Protein AF-A0A1W1H4C1-F1 (afdb_monomer_lite)

pLDDT: mean 88.1, std 9.96, range [52.81, 97.38]

Organism: NCBI:txid2045451

Secondary structure (DSSP, 8-state):
---HHHHHHHHHHHHHHHHHHHHHHHTSBPPHHHHHHHHHHHHHHHHHH----GGGGTT-------SS-S-HHHHHHHH-HHHHHHHHHHHHHHHTTSS-PBP-HHHHHHHHHHHHHHHHHHHHHHHHHHHTT---PPPTT--HHHHT--

Foldseek 3Di:
DDDLVVVLVVLVVVLVVLVVVLVQQVPFAEPLVVVLVVQLVVLVVLLVVDDDDPVVVVPDDPDDDDPDDPDPSSVCSNPPVPVSSVVVSVVSVVVVPDPTRYHDVVVSVVSVVVSVVSLLVSLVSQVVCVVVVHHDDDDPPRDPVNNPDD

Sequence (150 aa):
MTDHLPKVARVRAQIEKLADDIRAIRDGMPPKEEALAAVDAHIEREAATVTIRPTAFIGGGSEIVSAYPESPHAYACKFFPDVIRDRFRTEVEALYQGDVTITDDRKQERLEQQLLELERQEESLIRDAAAAGKNIPRRADANPAITLAD

Structure (mmCIF, N/CA/C/O backbone):
data_AF-A0A1W1H4C1-F1
#
_entry.id   AF-A0A1W1H4C1-F1
#
loop_
_atom_site.group_PDB
_atom_site.id
_atom_site.type_symbol
_atom_site.label_atom_id
_atom_site.label_alt_id
_atom_site.label_comp_id
_atom_site.label_asym_id
_atom_site.label_entity_id
_atom_site.label_seq_id
_atom_site.pdbx_PDB_ins_code
_atom_site.Cartn_x
_atom_site.Cartn_y
_atom_site.Cartn_z
_atom_site.occupancy
_atom_site.B_iso_or_equiv
_atom_site.auth_seq_id
_atom_site.auth_comp_id
_atom_site.auth_asym_id
_atom_site.auth_atom_id
_atom_site.pdbx_PDB_model_num
ATOM 1 N N . MET A 1 1 ? -30.946 -3.603 34.729 1.00 52.81 1 MET A N 1
ATOM 2 C CA . MET A 1 1 ? -29.492 -3.828 34.881 1.00 52.81 1 MET A CA 1
ATOM 3 C C . MET A 1 1 ? -28.923 -4.196 33.525 1.00 52.81 1 MET A C 1
ATOM 5 O O . MET A 1 1 ? -29.100 -5.323 33.086 1.00 52.81 1 MET A O 1
ATOM 9 N N . THR A 1 2 ? -28.324 -3.240 32.824 1.00 61.69 2 THR A N 1
ATOM 10 C CA . THR A 1 2 ? -27.687 -3.492 31.528 1.00 61.69 2 THR A CA 1
ATOM 11 C C . THR A 1 2 ? -26.349 -4.183 31.773 1.00 61.69 2 THR A C 1
ATOM 13 O O . THR A 1 2 ? -25.557 -3.723 32.599 1.00 61.69 2 THR A O 1
ATOM 16 N N . ASP A 1 3 ? -26.091 -5.302 31.102 1.00 80.50 3 ASP A N 1
ATOM 17 C CA . ASP A 1 3 ? -24.790 -5.954 31.209 1.00 80.50 3 ASP A CA 1
ATOM 18 C C . ASP A 1 3 ? -23.798 -5.300 30.234 1.00 80.50 3 ASP A C 1
ATOM 20 O O . ASP A 1 3 ? -23.910 -5.446 29.015 1.00 80.50 3 ASP A O 1
ATOM 24 N N . HIS A 1 4 ? -22.883 -4.490 30.772 1.00 84.31 4 HIS A N 1
ATOM 25 C CA . HIS A 1 4 ? -21.908 -3.719 29.994 1.00 84.31 4 HIS A CA 1
ATOM 26 C C . HIS A 1 4 ? -20.726 -4.576 29.516 1.00 84.31 4 HIS A C 1
ATOM 28 O O . HIS A 1 4 ? -20.165 -4.291 28.461 1.00 84.31 4 HIS A O 1
ATOM 34 N N . LEU A 1 5 ? -20.381 -5.656 30.231 1.00 84.75 5 LEU A N 1
ATOM 35 C CA . LEU A 1 5 ? -19.215 -6.490 29.914 1.00 84.75 5 LEU A CA 1
ATOM 36 C C . LEU A 1 5 ? -19.336 -7.201 28.551 1.00 84.75 5 LEU A C 1
ATOM 38 O O . LEU A 1 5 ? -18.412 -7.065 27.747 1.00 84.75 5 LEU A O 1
ATOM 42 N N . PRO A 1 6 ? -20.457 -7.873 28.206 1.00 90.00 6 PRO A N 1
ATOM 43 C CA . PRO A 1 6 ? -20.609 -8.504 26.893 1.00 90.00 6 PRO A CA 1
ATOM 44 C C . PRO A 1 6 ? -20.636 -7.490 25.746 1.00 90.00 6 PRO A C 1
ATOM 46 O O . PRO A 1 6 ? -20.167 -7.780 24.646 1.00 90.00 6 PRO A O 1
ATOM 49 N N . LYS A 1 7 ? -21.174 -6.287 25.994 1.00 90.69 7 LYS A N 1
ATOM 50 C CA . LYS A 1 7 ? -21.222 -5.214 24.993 1.00 90.69 7 LYS A CA 1
ATOM 51 C C . LYS A 1 7 ? -19.824 -4.686 24.685 1.00 90.69 7 LYS A C 1
ATOM 53 O O . LYS A 1 7 ? -19.463 -4.627 23.515 1.00 90.69 7 LYS A O 1
ATOM 58 N N . VAL A 1 8 ? -19.034 -4.374 25.715 1.00 90.94 8 VAL A N 1
ATOM 59 C CA . VAL A 1 8 ? -17.640 -3.936 25.543 1.00 90.94 8 VAL A CA 1
ATOM 60 C C . VAL A 1 8 ? -16.810 -5.029 24.872 1.00 90.94 8 VAL A C 1
ATOM 62 O O . VAL A 1 8 ? -16.096 -4.742 23.919 1.00 90.94 8 VAL A O 1
ATOM 65 N N . ALA A 1 9 ? -16.949 -6.292 25.291 1.00 91.62 9 ALA A N 1
ATOM 66 C CA . ALA A 1 9 ? -16.238 -7.408 24.665 1.00 91.62 9 ALA A CA 1
ATOM 67 C C . ALA A 1 9 ? -16.554 -7.537 23.165 1.00 91.62 9 ALA A C 1
ATOM 69 O O . ALA A 1 9 ? -15.652 -7.743 22.356 1.00 91.62 9 ALA A O 1
ATOM 70 N N . ARG A 1 10 ? -17.824 -7.354 22.778 1.00 93.44 10 ARG A N 1
ATOM 71 C CA . ARG A 1 10 ? -18.232 -7.360 21.369 1.00 93.44 10 ARG A CA 1
ATOM 72 C C . ARG A 1 10 ? -17.611 -6.208 20.582 1.00 93.44 10 ARG A C 1
ATOM 74 O O . ARG A 1 10 ? -17.109 -6.450 19.490 1.00 93.44 10 ARG A O 1
ATOM 81 N N . VAL A 1 11 ? -17.640 -4.988 21.121 1.00 93.69 11 VAL A N 1
ATOM 82 C CA . VAL A 1 11 ? -17.046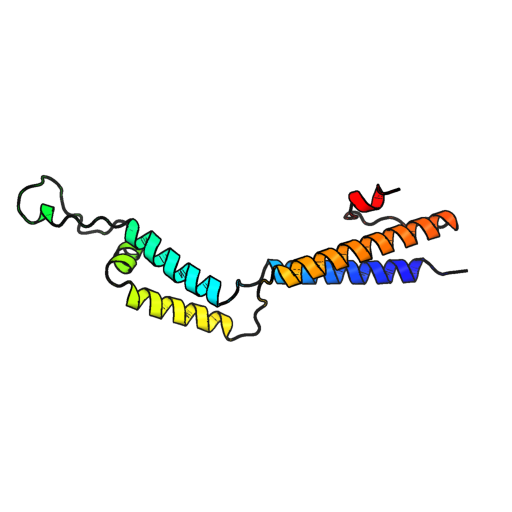 -3.815 20.458 1.00 93.69 11 VAL A CA 1
ATOM 83 C C . VAL A 1 11 ? -15.536 -4.002 20.288 1.00 93.69 11 VAL A C 1
ATOM 85 O O . VAL A 1 11 ? -15.020 -3.781 19.199 1.00 93.69 11 VAL A O 1
ATOM 88 N N . ARG A 1 12 ? -14.836 -4.522 21.303 1.00 94.38 12 ARG A N 1
ATOM 89 C CA . ARG A 1 12 ? -13.400 -4.837 21.210 1.00 94.38 12 ARG A CA 1
ATOM 90 C C . ARG A 1 12 ? -13.076 -5.828 20.104 1.00 94.38 12 ARG A C 1
ATOM 92 O O . ARG A 1 12 ? -12.176 -5.572 19.318 1.00 94.38 12 ARG A O 1
ATOM 99 N N . ALA A 1 13 ? -13.841 -6.914 20.005 1.00 94.62 13 ALA A N 1
ATOM 100 C CA . ALA A 1 13 ? -13.653 -7.893 18.938 1.00 94.62 13 ALA A CA 1
ATOM 101 C C . ALA A 1 13 ? -13.888 -7.284 17.542 1.00 94.62 13 ALA A C 1
ATOM 103 O O . ALA A 1 13 ? -13.241 -7.675 16.574 1.00 94.62 13 ALA A O 1
ATOM 104 N N . GLN A 1 14 ? -14.808 -6.319 17.422 1.00 94.94 14 GLN A N 1
ATOM 105 C CA . GLN A 1 14 ? -15.024 -5.591 16.169 1.00 94.94 14 GLN A CA 1
ATOM 106 C C . GLN A 1 1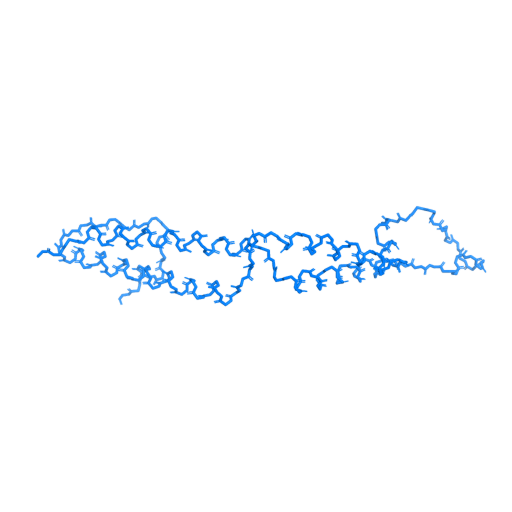4 ? -13.866 -4.641 15.848 1.00 94.94 14 GLN A C 1
ATOM 108 O O . GLN A 1 14 ? -13.465 -4.576 14.692 1.00 94.94 14 GLN A O 1
ATOM 113 N N . ILE A 1 15 ? -13.324 -3.945 16.850 1.00 94.12 15 ILE A N 1
ATOM 114 C CA . ILE A 1 15 ? -12.159 -3.061 16.702 1.00 94.12 15 ILE A CA 1
ATOM 115 C C . ILE A 1 15 ? -10.934 -3.857 16.255 1.00 94.12 15 ILE A C 1
ATOM 117 O O . ILE A 1 15 ? -10.301 -3.482 15.274 1.00 94.12 15 ILE A O 1
ATOM 121 N N . GLU A 1 16 ? -10.637 -4.970 16.925 1.00 94.69 16 GLU A N 1
ATOM 122 C CA . GLU A 1 16 ? -9.494 -5.826 16.595 1.00 94.69 16 GLU A CA 1
ATOM 123 C C . GLU A 1 16 ? -9.583 -6.333 15.153 1.00 94.69 16 GLU A C 1
ATOM 125 O O . GLU A 1 16 ? -8.667 -6.127 14.360 1.00 94.69 16 GLU A O 1
ATOM 130 N N . LYS A 1 17 ? -10.748 -6.868 14.767 1.00 94.62 17 LYS A N 1
ATOM 131 C CA . LYS A 1 17 ? -10.991 -7.301 13.391 1.00 94.62 17 LYS A CA 1
ATOM 132 C C . LYS A 1 17 ? -10.797 -6.168 12.379 1.00 94.62 17 LYS A C 1
ATOM 134 O O . LYS A 1 17 ? -10.201 -6.376 11.329 1.00 94.62 17 LYS A O 1
ATOM 139 N N . LEU A 1 18 ? -11.318 -4.979 12.671 1.00 94.19 18 LEU A N 1
ATOM 140 C CA . LEU A 1 18 ? -11.243 -3.851 11.749 1.00 94.19 18 LEU A CA 1
ATOM 141 C C . LEU A 1 18 ? -9.812 -3.315 11.618 1.00 94.19 18 LEU A C 1
ATOM 143 O O . LEU A 1 18 ? -9.400 -2.935 10.525 1.00 94.19 18 LEU A O 1
ATOM 147 N N . ALA A 1 19 ? -9.042 -3.323 12.707 1.00 93.19 19 ALA A N 1
ATOM 148 C CA . ALA A 1 19 ? -7.627 -2.973 12.692 1.00 93.19 19 ALA A CA 1
ATOM 149 C C . ALA A 1 19 ? -6.804 -3.959 11.845 1.00 93.19 19 ALA A C 1
ATOM 151 O O . ALA A 1 19 ? -5.912 -3.533 11.106 1.00 93.19 19 ALA A O 1
ATOM 152 N N . ASP A 1 20 ? -7.127 -5.253 11.909 1.00 93.81 20 ASP A N 1
ATOM 153 C CA . ASP A 1 20 ? -6.515 -6.272 11.053 1.00 93.81 20 ASP A CA 1
ATOM 154 C C . ASP A 1 20 ? -6.900 -6.084 9.578 1.00 93.81 20 ASP A C 1
ATOM 156 O O . ASP A 1 20 ? -6.024 -6.117 8.714 1.00 93.81 20 ASP A O 1
ATOM 160 N N . ASP A 1 21 ? -8.174 -5.798 9.283 1.00 91.75 21 ASP A N 1
ATOM 161 C CA . ASP A 1 21 ? -8.651 -5.522 7.919 1.00 91.75 21 ASP A CA 1
ATOM 162 C C . ASP A 1 21 ? -7.963 -4.278 7.315 1.00 91.75 21 ASP A C 1
ATOM 164 O O . ASP A 1 21 ? -7.546 -4.295 6.154 1.00 91.75 21 ASP A O 1
ATOM 168 N N . ILE A 1 22 ? -7.798 -3.204 8.099 1.00 91.62 22 ILE A N 1
ATOM 169 C CA . ILE A 1 22 ? -7.066 -1.990 7.690 1.00 91.62 22 ILE A CA 1
ATOM 170 C C . ILE A 1 22 ? -5.607 -2.326 7.385 1.00 91.62 22 ILE A C 1
ATOM 172 O O . ILE A 1 22 ? -5.082 -1.915 6.349 1.00 91.62 22 ILE A O 1
ATOM 176 N N . ARG A 1 23 ? -4.949 -3.095 8.260 1.00 91.50 23 ARG A N 1
ATOM 177 C CA . ARG A 1 23 ? -3.555 -3.506 8.059 1.00 91.50 23 ARG A CA 1
ATOM 178 C C . ARG A 1 23 ? -3.400 -4.342 6.792 1.00 91.50 23 ARG A C 1
ATOM 180 O O . ARG A 1 23 ? -2.493 -4.080 6.012 1.00 91.50 23 ARG A O 1
ATOM 187 N N . ALA A 1 24 ? -4.307 -5.289 6.563 1.00 90.81 24 ALA A N 1
ATOM 188 C CA . ALA A 1 24 ? -4.295 -6.133 5.375 1.00 90.81 24 ALA A CA 1
ATOM 189 C C . ALA A 1 24 ? -4.449 -5.324 4.077 1.00 90.81 24 ALA A C 1
ATOM 191 O O . ALA A 1 24 ? -3.804 -5.650 3.084 1.00 90.81 24 ALA A O 1
ATOM 192 N N . ILE A 1 25 ? -5.277 -4.272 4.078 1.00 90.38 25 ILE A N 1
ATOM 193 C CA . ILE A 1 25 ? -5.434 -3.379 2.919 1.00 90.38 25 ILE A CA 1
ATOM 194 C C . ILE A 1 25 ? -4.188 -2.526 2.714 1.00 90.38 25 ILE A C 1
ATOM 196 O O . ILE A 1 25 ? -3.714 -2.430 1.588 1.00 90.38 25 ILE A O 1
ATOM 200 N N . ARG A 1 26 ? -3.648 -1.933 3.783 1.00 89.19 26 ARG A N 1
ATOM 201 C CA . ARG A 1 26 ? -2.464 -1.068 3.715 1.00 89.19 26 ARG A CA 1
ATOM 202 C C . ARG A 1 26 ? -1.227 -1.814 3.218 1.00 89.19 26 ARG A C 1
ATOM 204 O O . ARG A 1 26 ? -0.447 -1.266 2.450 1.00 89.19 26 ARG A O 1
ATOM 211 N N . ASP A 1 27 ? -1.059 -3.055 3.661 1.00 89.56 27 ASP A N 1
ATOM 212 C CA . ASP A 1 27 ? 0.074 -3.903 3.289 1.00 89.56 27 ASP A CA 1
ATOM 213 C C . ASP A 1 27 ? -0.197 -4.673 1.968 1.00 89.56 27 ASP A C 1
ATOM 215 O O . ASP A 1 27 ? 0.568 -5.562 1.588 1.00 89.56 27 ASP A O 1
ATOM 219 N N . GLY A 1 28 ? -1.300 -4.352 1.276 1.00 90.81 28 GLY A N 1
ATOM 220 C CA . GLY A 1 28 ? -1.697 -4.935 -0.004 1.00 90.81 28 GLY A CA 1
ATOM 221 C C . GLY A 1 28 ? -0.843 -4.480 -1.192 1.00 90.81 28 GLY A C 1
ATOM 222 O O . GLY A 1 28 ? 0.074 -3.668 -1.081 1.00 90.81 28 GLY A O 1
ATOM 223 N N . MET A 1 29 ? -1.163 -5.011 -2.371 1.00 91.50 29 MET A N 1
ATOM 224 C CA . MET A 1 29 ? -0.549 -4.595 -3.633 1.00 91.50 29 MET A CA 1
ATOM 225 C C . MET A 1 29 ? -1.169 -3.280 -4.124 1.00 91.50 29 MET A C 1
ATOM 227 O O . MET A 1 29 ? -2.380 -3.117 -3.991 1.00 91.50 29 MET A O 1
ATOM 231 N N . PRO A 1 30 ? -0.403 -2.366 -4.744 1.00 92.44 30 PRO A N 1
ATOM 232 C CA . PRO A 1 30 ? -0.986 -1.183 -5.371 1.00 92.44 30 PRO A CA 1
ATOM 233 C C . PRO A 1 30 ? -1.983 -1.562 -6.481 1.00 92.44 30 PRO A C 1
ATOM 235 O O . PRO A 1 30 ? -1.977 -2.695 -6.970 1.00 92.44 30 PRO A O 1
ATOM 238 N N . PRO A 1 31 ? -2.841 -0.638 -6.939 1.00 92.56 31 PRO A N 1
ATOM 239 C CA . PRO A 1 31 ? -3.638 -0.853 -8.136 1.00 92.56 31 PRO A CA 1
ATOM 240 C C . PRO A 1 31 ? -2.762 -1.276 -9.321 1.00 92.56 31 PRO A C 1
ATOM 242 O O . PRO A 1 31 ? -1.691 -0.715 -9.558 1.00 92.56 31 PRO A O 1
ATOM 245 N N . LYS A 1 32 ? -3.239 -2.247 -10.111 1.00 92.56 32 LYS A N 1
ATOM 246 C CA . LYS A 1 32 ? -2.495 -2.796 -11.257 1.00 92.56 32 LYS A CA 1
ATOM 247 C C . LYS A 1 32 ? -1.969 -1.699 -12.188 1.00 92.56 32 LYS A C 1
ATOM 249 O O . LYS A 1 32 ? -0.818 -1.752 -12.600 1.00 92.56 32 LYS A O 1
ATOM 254 N N . GLU A 1 33 ? -2.796 -0.708 -12.511 1.00 93.19 33 GLU A N 1
ATOM 255 C CA . GLU A 1 33 ? -2.407 0.406 -13.385 1.00 93.19 33 GLU A CA 1
ATOM 256 C C . GLU A 1 33 ? -1.239 1.216 -12.811 1.00 93.19 33 GLU A C 1
ATOM 258 O O . GLU A 1 33 ? -0.304 1.539 -13.540 1.00 93.19 33 GLU A O 1
ATOM 263 N N . GLU A 1 34 ? -1.247 1.476 -11.502 1.00 94.25 34 GLU A N 1
ATOM 264 C CA . GLU A 1 34 ? -0.156 2.164 -10.809 1.00 94.25 34 GLU A CA 1
ATOM 265 C C . GLU A 1 34 ? 1.123 1.321 -10.814 1.00 94.25 34 GLU A C 1
ATOM 267 O O . GLU A 1 34 ? 2.202 1.833 -11.109 1.00 94.25 34 GLU A O 1
ATOM 272 N N . ALA A 1 35 ? 1.014 0.011 -10.576 1.00 94.69 35 ALA A N 1
ATOM 273 C CA . ALA A 1 35 ? 2.156 -0.897 -10.643 1.00 94.69 35 ALA A CA 1
ATOM 274 C C . ALA A 1 35 ? 2.783 -0.948 -12.047 1.00 94.69 35 ALA A C 1
ATOM 276 O O . ALA A 1 35 ? 4.007 -0.938 -12.183 1.00 94.69 35 ALA A O 1
ATOM 277 N N . LEU A 1 36 ? 1.960 -0.973 -13.101 1.00 95.44 36 LEU A N 1
ATOM 278 C CA . LEU A 1 36 ? 2.443 -0.936 -14.484 1.00 95.44 36 LEU A CA 1
ATOM 279 C C . LEU A 1 36 ? 3.068 0.425 -14.829 1.00 95.44 36 LEU A C 1
ATOM 281 O O . LEU A 1 36 ? 4.104 0.464 -15.490 1.00 95.44 36 LEU A O 1
ATOM 285 N N . ALA A 1 37 ? 2.502 1.530 -14.340 1.00 96.19 37 ALA A N 1
ATOM 286 C CA . ALA A 1 37 ? 3.102 2.853 -14.495 1.00 96.19 37 ALA A CA 1
ATOM 287 C C . ALA A 1 37 ? 4.448 2.964 -13.754 1.00 96.19 37 ALA A C 1
ATOM 289 O O . ALA A 1 37 ? 5.393 3.566 -14.263 1.00 96.19 37 ALA A O 1
ATOM 290 N N . ALA A 1 38 ? 4.575 2.336 -12.581 1.00 96.00 38 ALA A N 1
ATOM 291 C CA . ALA A 1 38 ? 5.826 2.283 -11.831 1.00 96.00 38 ALA A CA 1
ATOM 292 C C . ALA A 1 38 ? 6.925 1.507 -12.579 1.00 96.00 38 ALA A C 1
ATOM 294 O O . ALA A 1 38 ? 8.096 1.888 -12.504 1.00 96.00 38 ALA A O 1
ATOM 295 N N . VAL A 1 39 ? 6.562 0.462 -13.336 1.00 96.62 39 VAL A N 1
ATOM 296 C CA . VAL A 1 39 ? 7.484 -0.232 -14.253 1.00 96.62 39 VAL A CA 1
ATOM 297 C C . VAL A 1 39 ? 8.014 0.729 -15.314 1.00 96.62 39 VAL A C 1
ATOM 299 O O . VAL A 1 39 ? 9.228 0.813 -15.500 1.00 96.62 39 VAL A O 1
ATOM 302 N N . ASP A 1 40 ? 7.131 1.480 -15.973 1.00 96.69 40 ASP A N 1
ATOM 303 C CA . ASP A 1 40 ? 7.530 2.436 -17.011 1.00 96.69 40 ASP A CA 1
ATOM 304 C C . ASP A 1 40 ? 8.453 3.524 -16.441 1.00 96.69 40 ASP A C 1
ATOM 306 O O . ASP A 1 40 ? 9.551 3.744 -16.957 1.00 96.69 40 ASP A O 1
ATOM 310 N N . ALA A 1 41 ? 8.071 4.118 -15.308 1.00 97.38 41 ALA A N 1
ATOM 311 C CA . ALA A 1 41 ? 8.873 5.127 -14.621 1.00 97.38 41 ALA A CA 1
ATOM 312 C C . ALA A 1 41 ? 10.245 4.590 -14.175 1.00 97.38 41 ALA A C 1
ATOM 314 O O . ALA A 1 41 ? 11.250 5.304 -14.211 1.00 97.38 41 ALA A O 1
ATOM 315 N N . HIS A 1 42 ? 10.316 3.324 -13.752 1.00 96.81 42 HIS A N 1
ATOM 316 C CA . HIS A 1 42 ? 11.583 2.686 -13.411 1.00 96.81 42 HIS A CA 1
ATOM 317 C C . HIS A 1 42 ? 12.491 2.542 -14.639 1.00 96.81 42 HIS A C 1
ATOM 319 O O . HIS A 1 42 ? 13.654 2.934 -14.558 1.00 96.81 42 HIS A O 1
ATOM 325 N N . ILE A 1 43 ? 11.970 2.046 -15.766 1.00 97.06 43 ILE A N 1
ATOM 326 C CA . ILE A 1 43 ? 12.741 1.888 -17.012 1.00 97.06 43 ILE A CA 1
ATOM 327 C C . ILE A 1 43 ? 13.294 3.237 -17.480 1.00 97.06 43 ILE A C 1
ATOM 329 O O . ILE A 1 43 ? 14.475 3.332 -17.814 1.00 97.06 43 ILE A O 1
ATOM 333 N N . GLU A 1 44 ? 12.471 4.286 -17.463 1.00 97.25 44 GLU A N 1
ATOM 334 C CA . GLU A 1 44 ? 12.889 5.637 -17.847 1.00 97.25 44 GLU A CA 1
ATOM 335 C C . GLU A 1 44 ? 14.001 6.177 -16.943 1.00 97.25 44 GLU A C 1
ATOM 337 O O . GLU A 1 44 ? 15.017 6.678 -17.434 1.00 97.25 44 GLU A O 1
ATOM 342 N N . ARG A 1 45 ? 13.842 6.033 -15.622 1.00 97.12 45 ARG A N 1
ATOM 343 C CA . ARG A 1 45 ? 14.837 6.471 -14.637 1.00 97.12 45 ARG A CA 1
ATOM 344 C C . ARG A 1 45 ? 16.168 5.746 -14.816 1.00 97.12 45 ARG A C 1
ATOM 346 O O . ARG A 1 45 ? 17.205 6.402 -14.827 1.00 97.12 45 ARG A O 1
ATOM 353 N N . GLU A 1 46 ? 16.152 4.426 -14.983 1.00 96.06 46 GLU A N 1
ATOM 354 C CA . GLU A 1 46 ? 17.369 3.639 -15.206 1.00 96.06 46 GLU A CA 1
ATOM 355 C C . GLU A 1 46 ? 18.044 4.026 -16.529 1.00 96.06 46 GLU A C 1
ATOM 357 O O . GLU A 1 46 ? 19.243 4.306 -16.558 1.00 96.06 46 GLU A O 1
ATOM 362 N N . ALA A 1 47 ? 17.277 4.151 -17.617 1.00 94.88 47 ALA A N 1
ATOM 363 C CA . ALA A 1 47 ? 17.792 4.573 -18.920 1.00 94.88 47 ALA A CA 1
ATOM 364 C C . ALA A 1 47 ? 18.407 5.987 -18.894 1.00 94.88 47 ALA A C 1
ATOM 366 O O . ALA A 1 47 ? 19.350 6.276 -19.641 1.00 94.88 47 ALA A O 1
ATOM 367 N N . ALA A 1 48 ? 17.894 6.885 -18.050 1.00 95.06 48 ALA A N 1
ATOM 368 C CA . ALA A 1 48 ? 18.427 8.235 -17.895 1.00 95.06 48 ALA A CA 1
ATOM 369 C C . ALA A 1 48 ? 19.829 8.260 -17.260 1.00 95.06 48 ALA A C 1
ATOM 371 O O . ALA A 1 48 ? 20.591 9.189 -17.523 1.00 95.06 48 ALA A O 1
ATOM 372 N N . THR A 1 49 ? 20.206 7.235 -16.486 1.00 92.69 49 THR A N 1
ATOM 373 C CA . THR A 1 49 ? 21.557 7.130 -15.901 1.00 92.69 49 THR A CA 1
ATOM 374 C C . THR A 1 49 ? 22.634 6.798 -16.939 1.00 92.69 49 THR A C 1
ATOM 376 O O . THR A 1 49 ? 23.815 7.074 -16.729 1.00 92.69 49 THR A O 1
ATOM 379 N N . VAL A 1 50 ? 22.242 6.249 -18.094 1.00 89.81 50 VAL A N 1
ATOM 380 C CA . VAL A 1 50 ? 23.177 5.812 -19.133 1.00 89.81 50 VAL A CA 1
ATOM 381 C C . VAL A 1 50 ? 23.549 6.968 -20.053 1.00 89.81 50 VAL A C 1
ATOM 383 O O . VAL A 1 50 ? 22.736 7.457 -20.845 1.00 89.81 50 VAL A O 1
ATOM 386 N N . THR A 1 51 ? 24.827 7.341 -20.014 1.00 86.44 51 THR A N 1
ATOM 387 C CA . THR A 1 51 ? 25.423 8.296 -20.953 1.00 86.44 51 THR A CA 1
ATOM 388 C C . THR A 1 51 ? 26.173 7.558 -22.056 1.00 86.44 51 THR A C 1
ATOM 390 O O . THR A 1 51 ? 27.187 6.911 -21.806 1.00 86.44 51 THR A O 1
ATOM 393 N N . ILE A 1 52 ? 25.711 7.699 -23.298 1.00 82.69 52 ILE A N 1
ATOM 394 C CA . ILE A 1 52 ? 26.400 7.165 -24.479 1.00 82.69 52 ILE A CA 1
ATOM 395 C C . ILE A 1 52 ? 27.344 8.248 -25.001 1.00 82.69 52 ILE A C 1
ATOM 397 O O . ILE A 1 52 ? 26.922 9.385 -25.207 1.00 82.69 52 ILE A O 1
ATOM 401 N N . ARG A 1 53 ? 28.613 7.900 -25.244 1.00 80.38 53 ARG A N 1
ATOM 402 C CA . ARG A 1 53 ? 29.644 8.831 -25.736 1.00 80.38 53 ARG A CA 1
ATOM 403 C C . ARG A 1 53 ? 30.176 8.401 -27.111 1.00 80.38 53 ARG A C 1
ATOM 405 O O . ARG A 1 53 ? 31.276 7.857 -27.192 1.00 80.38 53 ARG A O 1
ATOM 412 N N . PRO A 1 54 ? 29.438 8.638 -28.217 1.00 78.31 54 PRO A N 1
ATOM 413 C CA . PRO A 1 54 ? 29.886 8.241 -29.557 1.00 78.31 54 PRO A CA 1
ATOM 414 C C . PRO A 1 54 ? 31.196 8.918 -29.984 1.00 78.31 54 PRO A C 1
ATOM 416 O O . PRO A 1 54 ? 31.939 8.382 -30.803 1.00 78.31 54 PRO A O 1
ATOM 419 N N . THR A 1 55 ? 31.502 10.082 -29.405 1.00 78.69 55 THR A N 1
ATOM 420 C CA . THR A 1 55 ? 32.722 10.859 -29.665 1.00 78.69 55 THR A CA 1
ATOM 421 C C . THR A 1 55 ? 34.010 10.096 -29.350 1.00 78.69 55 THR A C 1
ATOM 423 O O . THR A 1 55 ? 35.042 10.378 -29.960 1.00 78.69 55 THR A O 1
ATOM 426 N N . ALA A 1 56 ? 33.954 9.091 -28.472 1.00 75.19 56 ALA A N 1
ATOM 427 C CA . ALA A 1 56 ? 35.095 8.239 -28.153 1.00 75.19 56 ALA A CA 1
ATOM 428 C C . ALA A 1 56 ? 35.593 7.410 -29.356 1.00 75.19 56 ALA A C 1
ATOM 430 O O . ALA A 1 56 ? 36.752 7.008 -29.391 1.00 75.19 56 ALA A O 1
ATOM 431 N N . PHE A 1 57 ? 34.755 7.198 -30.376 1.00 76.38 57 PHE A N 1
ATOM 432 C CA . PHE A 1 57 ? 35.097 6.392 -31.554 1.00 76.38 57 PHE A CA 1
ATOM 433 C C . PHE A 1 57 ? 35.631 7.202 -32.747 1.00 76.38 57 PHE A C 1
ATOM 435 O O . PHE A 1 57 ? 36.060 6.610 -33.733 1.00 76.38 57 PHE A O 1
ATOM 442 N N . ILE A 1 58 ? 35.625 8.540 -32.681 1.00 80.19 58 ILE A N 1
ATOM 443 C CA . ILE A 1 58 ? 36.032 9.426 -33.794 1.00 80.19 58 ILE A CA 1
ATOM 444 C C . ILE A 1 58 ? 37.319 10.223 -33.509 1.00 80.19 58 ILE A C 1
ATOM 446 O O . ILE A 1 58 ? 37.610 11.200 -34.192 1.00 80.19 58 ILE A O 1
ATOM 450 N N . GLY A 1 59 ? 38.113 9.799 -32.517 1.00 64.06 59 GLY A N 1
ATOM 451 C CA . GLY A 1 59 ? 39.498 10.261 -32.326 1.00 64.06 59 GLY A CA 1
ATOM 452 C C . GLY A 1 59 ? 39.687 11.595 -31.589 1.00 64.06 59 GLY A C 1
ATOM 453 O O . GLY A 1 59 ? 40.790 12.133 -31.608 1.00 64.06 59 GLY A O 1
ATOM 454 N N . GLY A 1 60 ? 38.647 12.131 -30.938 1.00 63.72 60 GLY A N 1
ATOM 455 C CA . GLY A 1 60 ? 38.692 13.429 -30.242 1.00 63.72 60 GLY A CA 1
ATOM 456 C C . GLY A 1 60 ? 38.790 13.385 -28.710 1.00 63.72 60 GLY A C 1
ATOM 457 O O . GLY A 1 60 ? 38.792 14.443 -28.088 1.00 63.72 60 GLY A O 1
ATOM 458 N N . GLY A 1 61 ? 38.840 12.208 -28.081 1.00 55.16 61 GLY A N 1
ATOM 459 C CA . GLY A 1 61 ? 38.813 12.078 -26.619 1.00 55.16 61 GLY A CA 1
ATOM 460 C C . GLY A 1 61 ? 39.848 11.090 -26.094 1.00 55.16 61 GLY A C 1
ATOM 461 O O . GLY A 1 61 ? 40.023 10.017 -26.661 1.00 55.16 61 GLY A O 1
ATOM 462 N N . SER A 1 62 ? 40.506 11.432 -24.982 1.00 57.38 62 SER A N 1
ATOM 463 C CA . SER A 1 62 ? 41.398 10.529 -24.234 1.00 57.38 62 SER A CA 1
ATOM 464 C C . SER A 1 62 ? 40.639 9.506 -23.375 1.00 57.38 62 SER A C 1
ATOM 466 O O . SER A 1 62 ? 41.228 8.879 -22.495 1.00 57.38 62 SER A O 1
ATOM 468 N N . GLU A 1 63 ? 39.323 9.398 -23.543 1.00 61.31 63 GLU A N 1
ATOM 469 C CA . GLU A 1 63 ? 38.461 8.608 -22.672 1.00 61.31 63 GLU A CA 1
ATOM 470 C C . GLU A 1 63 ? 38.354 7.177 -23.195 1.00 61.31 63 GLU A C 1
ATOM 472 O O . GLU A 1 63 ? 37.851 6.918 -24.288 1.00 61.31 63 GLU A O 1
ATOM 477 N N . ILE A 1 64 ? 38.848 6.239 -22.391 1.00 63.44 64 ILE A N 1
ATOM 478 C CA . ILE A 1 64 ? 38.740 4.805 -22.640 1.00 63.44 64 ILE A CA 1
ATOM 479 C C . ILE A 1 64 ? 37.256 4.432 -22.581 1.00 63.44 64 ILE A C 1
ATOM 481 O O . ILE A 1 64 ? 36.610 4.601 -21.547 1.00 63.44 64 ILE A O 1
ATOM 485 N N . VAL A 1 65 ? 36.714 3.898 -23.677 1.00 64.94 65 VAL A N 1
ATOM 486 C CA . VAL A 1 65 ? 35.387 3.274 -23.661 1.00 64.94 65 VAL A CA 1
ATOM 487 C C . VAL A 1 65 ? 35.483 2.017 -22.801 1.00 64.94 65 VAL A C 1
ATOM 489 O O . VAL A 1 65 ? 36.148 1.053 -23.182 1.00 64.94 65 VAL A O 1
ATOM 492 N N . SER A 1 66 ? 34.842 2.022 -21.631 1.00 64.88 66 SER A N 1
ATOM 493 C CA . SER A 1 66 ? 34.725 0.806 -20.827 1.00 64.88 66 SER A CA 1
ATOM 494 C C . SER A 1 66 ? 33.882 -0.215 -21.587 1.00 64.88 66 SER A C 1
ATOM 496 O O . SER A 1 66 ? 32.726 0.044 -21.917 1.00 64.88 66 SER A O 1
ATOM 498 N N . ALA A 1 67 ? 34.450 -1.394 -21.838 1.00 64.31 67 ALA A N 1
ATOM 499 C CA . ALA A 1 67 ? 33.706 -2.541 -22.357 1.00 64.31 67 ALA A CA 1
ATOM 500 C C . ALA A 1 67 ? 32.741 -3.137 -21.312 1.00 64.31 67 ALA A C 1
ATOM 502 O O . ALA A 1 67 ? 31.901 -3.968 -21.653 1.00 64.31 67 ALA A O 1
ATOM 503 N N . TYR A 1 68 ? 32.862 -2.721 -20.046 1.00 63.66 68 TYR A N 1
ATOM 504 C CA . TYR A 1 68 ? 32.005 -3.156 -18.952 1.00 63.66 68 TYR A CA 1
ATOM 505 C C . TYR A 1 68 ? 30.995 -2.054 -18.617 1.00 63.66 68 TYR A C 1
ATOM 507 O O . TYR A 1 68 ? 31.413 -0.967 -18.201 1.00 63.66 68 TYR A O 1
ATOM 515 N N . PRO A 1 69 ? 29.685 -2.306 -18.792 1.00 69.31 69 PRO A N 1
ATOM 516 C CA . PRO A 1 69 ? 28.662 -1.359 -18.380 1.00 69.31 69 PRO A CA 1
ATOM 517 C C . PRO A 1 69 ? 28.640 -1.257 -16.852 1.00 69.31 69 PRO A C 1
ATOM 519 O O . PRO A 1 69 ? 28.673 -2.271 -16.158 1.00 69.31 69 PRO A O 1
ATOM 522 N N . GLU A 1 70 ? 28.536 -0.034 -16.333 1.00 78.00 70 GLU A N 1
ATOM 523 C CA . GLU A 1 70 ? 28.419 0.226 -14.889 1.00 78.00 70 GLU A CA 1
ATOM 524 C C . GLU A 1 70 ? 27.166 -0.435 -14.288 1.00 78.00 70 GLU A C 1
ATOM 526 O O . GLU A 1 70 ? 27.190 -0.919 -13.160 1.00 78.00 70 GLU A O 1
ATOM 531 N N . SER A 1 71 ? 26.089 -0.519 -15.076 1.00 88.25 71 SER A N 1
ATOM 532 C CA . SER A 1 71 ? 24.876 -1.274 -14.759 1.00 88.25 71 SER A CA 1
ATOM 533 C C . SER A 1 71 ? 24.343 -1.950 -16.027 1.00 88.25 71 SER A C 1
ATOM 535 O O . SER A 1 71 ? 23.780 -1.272 -16.892 1.00 88.25 71 SER A O 1
ATOM 537 N N . PRO A 1 72 ? 24.493 -3.281 -16.176 1.00 89.62 72 PRO A N 1
ATOM 538 C CA . PRO A 1 72 ? 23.914 -4.017 -17.300 1.00 89.62 72 PRO A CA 1
ATOM 539 C C . PRO A 1 72 ? 22.404 -3.783 -17.446 1.00 89.62 72 PRO A C 1
ATOM 541 O O . PRO A 1 72 ? 21.903 -3.680 -18.563 1.00 89.62 72 PRO A O 1
ATOM 544 N N . HIS A 1 73 ? 21.698 -3.645 -16.318 1.00 92.06 73 HIS A N 1
ATOM 545 C CA . HIS A 1 73 ? 20.262 -3.366 -16.284 1.00 92.06 73 HIS A CA 1
ATOM 546 C C . HIS A 1 73 ? 19.929 -1.992 -16.867 1.00 92.06 73 HIS A C 1
ATOM 548 O O . HIS A 1 73 ? 19.108 -1.898 -17.773 1.00 92.06 73 HIS A O 1
ATOM 554 N N . ALA A 1 74 ? 20.625 -0.936 -16.440 1.00 93.19 74 ALA A N 1
ATOM 555 C CA . ALA A 1 74 ? 20.378 0.413 -16.948 1.00 93.19 74 A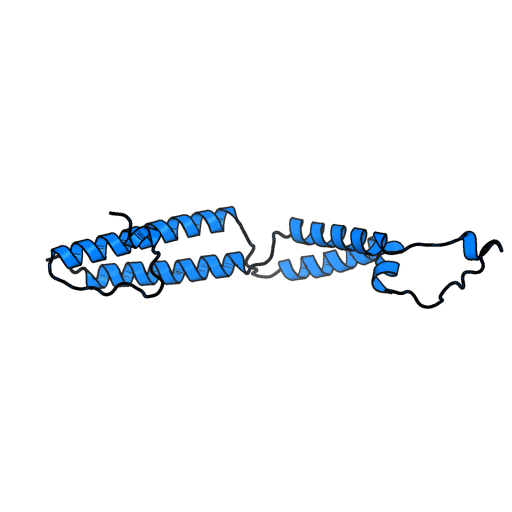LA A CA 1
ATOM 556 C C . ALA A 1 74 ? 20.637 0.516 -18.459 1.00 93.19 74 ALA A C 1
ATOM 558 O O . ALA A 1 74 ? 19.862 1.124 -19.202 1.00 93.19 74 ALA A O 1
ATOM 559 N N . TYR A 1 75 ? 21.695 -0.144 -18.938 1.00 91.75 75 TYR A N 1
ATOM 560 C CA . TYR A 1 75 ? 21.991 -0.256 -20.366 1.00 91.75 75 TYR A CA 1
ATOM 561 C C . TYR A 1 75 ? 20.908 -1.040 -21.125 1.00 91.75 75 TYR A C 1
ATOM 563 O O . TYR A 1 75 ? 20.532 -0.640 -22.229 1.00 91.75 75 TYR A O 1
ATOM 571 N N . ALA A 1 76 ? 20.352 -2.103 -20.535 1.00 92.94 76 ALA A N 1
ATOM 572 C CA . ALA A 1 76 ? 19.214 -2.820 -21.107 1.00 92.94 76 ALA A CA 1
ATOM 573 C C . ALA A 1 76 ? 17.953 -1.940 -21.172 1.00 92.94 76 ALA A C 1
ATOM 575 O O . ALA A 1 76 ? 17.310 -1.893 -22.218 1.00 92.94 76 ALA A O 1
ATOM 576 N N . CYS A 1 77 ? 17.650 -1.170 -20.121 1.00 95.50 77 CYS A N 1
ATOM 577 C CA . CYS A 1 77 ? 16.567 -0.182 -20.126 1.00 95.50 77 CYS A CA 1
ATOM 578 C C . CYS A 1 77 ? 16.774 0.907 -21.191 1.00 95.50 77 CYS A C 1
ATOM 580 O O . CYS A 1 77 ? 15.807 1.360 -21.795 1.00 95.50 77 CYS A O 1
ATOM 582 N N . LYS A 1 78 ? 18.024 1.315 -21.457 1.00 94.62 78 LYS A N 1
ATOM 583 C CA . LYS A 1 78 ? 18.347 2.323 -22.478 1.00 94.62 78 LYS A CA 1
ATOM 584 C C . LYS A 1 78 ? 18.150 1.817 -23.905 1.00 94.62 78 LYS A C 1
ATOM 586 O O . LYS A 1 78 ? 17.629 2.553 -24.738 1.00 94.62 78 LYS A O 1
ATOM 591 N N . PHE A 1 79 ? 18.622 0.607 -24.199 1.00 94.25 79 PHE A N 1
ATOM 592 C CA . PHE A 1 79 ? 18.683 0.084 -25.567 1.00 94.25 79 PHE A CA 1
ATOM 593 C C . PHE A 1 79 ? 17.501 -0.802 -25.954 1.00 94.25 79 PHE A C 1
ATOM 595 O O . PHE A 1 79 ? 17.154 -0.862 -27.131 1.00 94.25 79 PHE A O 1
ATOM 602 N N . PHE A 1 80 ? 16.872 -1.464 -24.984 1.00 96.25 80 PHE A N 1
ATOM 603 C CA . PHE A 1 80 ? 15.759 -2.387 -25.204 1.00 96.25 80 PHE A CA 1
ATOM 604 C C . PHE A 1 80 ? 14.553 -2.068 -24.300 1.00 96.25 80 PHE A C 1
ATOM 606 O O . PHE A 1 80 ? 14.011 -2.983 -23.674 1.00 96.25 80 PHE A O 1
ATOM 613 N N . PRO A 1 81 ? 14.105 -0.797 -24.208 1.00 95.50 81 PRO A N 1
ATOM 614 C CA . PRO A 1 81 ? 13.055 -0.401 -23.270 1.00 95.50 81 PRO A CA 1
ATOM 615 C C . PRO A 1 81 ? 11.756 -1.183 -23.481 1.00 95.50 81 PRO A C 1
ATOM 617 O O . PRO A 1 81 ? 11.144 -1.608 -22.508 1.00 95.50 81 PRO A O 1
ATOM 620 N N . ASP A 1 82 ? 11.367 -1.431 -24.734 1.00 96.50 82 ASP A N 1
ATOM 621 C CA . ASP A 1 82 ? 10.116 -2.126 -25.054 1.00 96.50 82 ASP A CA 1
ATOM 622 C C . ASP A 1 82 ? 10.159 -3.602 -24.639 1.00 96.50 82 ASP A C 1
ATOM 624 O O . ASP A 1 82 ? 9.219 -4.099 -24.029 1.00 96.50 82 ASP A O 1
ATOM 628 N N . VAL A 1 83 ? 11.289 -4.283 -24.861 1.00 96.25 83 VAL A N 1
ATOM 629 C CA . VAL A 1 83 ? 11.467 -5.692 -24.466 1.00 96.25 83 VAL A CA 1
ATOM 630 C C . VAL A 1 83 ? 11.422 -5.841 -22.945 1.00 96.25 83 VAL A C 1
ATOM 632 O O . VAL A 1 83 ? 10.779 -6.754 -22.424 1.00 96.25 83 VAL A O 1
ATOM 635 N N . ILE A 1 84 ? 12.095 -4.939 -22.222 1.00 95.44 84 ILE A N 1
ATOM 636 C CA . ILE A 1 84 ? 12.081 -4.934 -20.755 1.00 95.44 84 ILE A CA 1
ATOM 637 C C . ILE A 1 84 ? 10.680 -4.605 -20.237 1.00 95.44 84 ILE A C 1
ATOM 639 O O . ILE A 1 84 ? 10.196 -5.290 -19.336 1.00 95.44 84 ILE A O 1
ATOM 643 N N . ARG A 1 85 ? 10.008 -3.612 -20.835 1.00 96.38 85 ARG A N 1
ATOM 644 C CA . ARG A 1 85 ? 8.633 -3.239 -20.492 1.00 96.38 85 ARG A CA 1
ATOM 645 C C . ARG A 1 85 ? 7.697 -4.425 -20.654 1.00 96.38 85 ARG A C 1
ATOM 647 O O . ARG A 1 85 ? 7.028 -4.778 -19.692 1.00 96.38 85 ARG A O 1
ATOM 654 N N . ASP A 1 86 ? 7.673 -5.066 -21.815 1.00 96.62 86 ASP A N 1
ATOM 655 C CA . ASP A 1 86 ? 6.768 -6.186 -22.085 1.00 96.62 86 ASP A CA 1
ATOM 656 C C . ASP A 1 86 ? 7.007 -7.349 -21.119 1.00 96.62 86 ASP A C 1
ATOM 658 O O . ASP A 1 86 ? 6.058 -7.929 -20.577 1.00 96.62 86 ASP A O 1
ATOM 662 N N . ARG A 1 87 ? 8.280 -7.652 -20.834 1.00 96.31 87 ARG A N 1
ATOM 663 C CA . ARG A 1 87 ? 8.645 -8.698 -19.878 1.00 96.31 87 ARG A CA 1
ATOM 664 C C . ARG A 1 87 ? 8.174 -8.362 -18.466 1.00 96.31 87 ARG A C 1
ATOM 666 O O . ARG A 1 87 ? 7.523 -9.195 -17.843 1.00 96.31 87 ARG A O 1
ATOM 673 N N . PHE A 1 88 ? 8.484 -7.169 -17.963 1.00 95.12 88 PHE A N 1
ATOM 674 C CA . PHE A 1 88 ? 8.088 -6.752 -16.617 1.00 95.12 88 PHE A CA 1
ATOM 675 C C . PHE A 1 88 ? 6.580 -6.616 -16.484 1.00 95.12 88 PHE A C 1
ATOM 677 O O . PHE A 1 88 ? 6.033 -7.072 -15.488 1.00 95.12 88 PHE A O 1
ATOM 684 N N . ARG A 1 89 ? 5.895 -6.067 -17.490 1.00 95.62 89 ARG A N 1
ATOM 685 C CA . ARG A 1 89 ? 4.434 -6.019 -17.504 1.00 95.62 89 ARG A CA 1
ATOM 686 C C . ARG A 1 89 ? 3.862 -7.424 -17.397 1.00 95.62 89 ARG A C 1
ATOM 688 O O . ARG A 1 89 ? 3.105 -7.658 -16.473 1.00 95.62 89 ARG A O 1
ATOM 695 N N . THR A 1 90 ? 4.290 -8.372 -18.230 1.00 95.69 90 THR A N 1
ATOM 696 C CA . THR A 1 90 ? 3.805 -9.766 -18.168 1.00 95.69 90 THR A CA 1
ATOM 697 C C . THR A 1 90 ? 3.960 -10.380 -16.771 1.00 95.69 90 THR A C 1
ATOM 699 O O . THR A 1 90 ? 3.024 -10.983 -16.251 1.00 95.69 90 THR A O 1
ATOM 702 N N . GLU A 1 91 ? 5.127 -10.207 -16.147 1.00 95.06 91 GLU A N 1
ATOM 703 C CA . GLU A 1 91 ? 5.393 -10.715 -14.795 1.00 95.06 91 GLU A CA 1
ATOM 704 C C . GLU A 1 91 ? 4.523 -10.016 -13.741 1.00 95.06 91 GLU A C 1
ATOM 706 O O . GLU A 1 91 ? 3.918 -10.676 -12.901 1.00 95.06 91 GLU A O 1
ATOM 711 N N . VAL A 1 92 ? 4.393 -8.689 -13.815 1.00 93.94 92 VAL A N 1
ATOM 712 C CA . VAL A 1 92 ? 3.517 -7.919 -12.924 1.00 93.94 92 VAL A CA 1
ATOM 713 C C . VAL A 1 92 ? 2.069 -8.365 -13.096 1.00 93.94 92 VAL A C 1
ATOM 715 O O . VAL A 1 92 ? 1.411 -8.661 -12.109 1.00 93.94 92 VAL A O 1
ATOM 718 N N . GLU A 1 93 ? 1.571 -8.481 -14.326 1.00 93.88 93 GLU A N 1
ATOM 719 C CA . GLU A 1 93 ? 0.211 -8.940 -14.609 1.00 93.88 93 GLU A CA 1
ATOM 720 C C . GLU A 1 93 ? -0.063 -10.334 -14.045 1.00 93.88 93 GLU A C 1
ATOM 722 O O . GLU A 1 93 ? -1.154 -10.553 -13.521 1.00 93.88 93 GLU A O 1
ATOM 727 N N . ALA A 1 94 ? 0.911 -11.246 -14.103 1.00 93.25 94 ALA A N 1
ATOM 728 C CA . ALA A 1 94 ? 0.789 -12.580 -13.524 1.00 93.25 94 ALA A CA 1
ATOM 729 C C . ALA A 1 94 ? 0.600 -12.541 -11.998 1.00 93.25 94 ALA A C 1
ATOM 731 O O . ALA A 1 94 ? -0.191 -13.321 -11.467 1.00 93.25 94 ALA A O 1
ATOM 732 N N . LEU A 1 95 ? 1.241 -11.599 -11.294 1.00 91.50 95 LEU A N 1
ATOM 733 C CA . LEU A 1 95 ? 1.042 -11.416 -9.849 1.00 91.50 95 LEU A CA 1
ATOM 734 C C . LEU A 1 95 ? -0.398 -10.999 -9.504 1.00 91.50 95 LEU A C 1
ATOM 736 O O . LEU A 1 95 ? -0.894 -11.365 -8.444 1.00 91.50 95 LEU A O 1
ATOM 740 N N . TYR A 1 96 ? -1.090 -10.293 -10.404 1.00 92.12 96 TYR A N 1
ATOM 741 C CA . TYR A 1 96 ? -2.479 -9.851 -10.210 1.00 92.12 96 TYR A CA 1
ATOM 742 C C . TYR A 1 96 ? -3.540 -10.885 -10.625 1.00 92.12 96 TYR A C 1
ATOM 744 O O . TYR A 1 96 ? -4.729 -10.604 -10.503 1.00 92.12 96 TYR A O 1
ATOM 752 N N . GLN A 1 97 ? -3.163 -12.062 -11.139 1.00 88.69 97 GLN A N 1
ATOM 753 C CA . GLN A 1 97 ? -4.137 -13.081 -11.566 1.00 88.69 97 GLN A CA 1
ATOM 754 C C . GLN A 1 97 ? -4.739 -13.895 -10.403 1.00 88.69 97 GLN A C 1
ATOM 756 O O . GLN A 1 97 ? -5.694 -14.638 -10.624 1.00 88.69 97 GLN A O 1
ATOM 761 N N . GLY A 1 98 ? -4.198 -13.780 -9.186 1.00 80.56 98 GLY A N 1
ATOM 762 C CA . GLY A 1 98 ? -4.702 -14.465 -7.989 1.00 80.56 98 GLY A CA 1
ATOM 763 C C . GLY A 1 98 ? -5.644 -13.619 -7.125 1.00 80.56 98 GLY A C 1
ATOM 764 O O . GLY A 1 98 ? -5.899 -12.451 -7.415 1.00 80.56 98 GLY A O 1
ATOM 765 N N . ASP A 1 99 ? -6.117 -14.205 -6.019 1.00 81.44 99 ASP A N 1
ATOM 766 C CA . ASP A 1 99 ? -6.794 -13.464 -4.949 1.00 81.44 99 ASP A CA 1
ATOM 767 C C . ASP A 1 99 ? -5.771 -12.575 -4.231 1.00 81.44 99 ASP A C 1
ATOM 769 O O . ASP A 1 99 ? -5.073 -13.005 -3.310 1.00 81.44 99 ASP A O 1
ATOM 773 N N . VAL A 1 100 ? -5.652 -11.333 -4.695 1.00 84.19 100 VAL A N 1
ATOM 774 C CA . VAL A 1 100 ? -4.744 -10.331 -4.135 1.00 84.19 100 VAL A CA 1
ATOM 775 C C . VAL A 1 100 ? -5.522 -9.224 -3.442 1.00 84.19 100 VAL A C 1
ATOM 777 O O . VAL A 1 100 ? -6.535 -8.729 -3.940 1.00 84.19 100 VAL A O 1
ATOM 780 N N . THR A 1 101 ? -5.030 -8.807 -2.279 1.00 86.88 101 THR A N 1
ATOM 781 C CA . THR A 1 101 ? -5.535 -7.605 -1.618 1.00 86.88 101 THR A CA 1
ATOM 782 C C . THR A 1 101 ? -4.925 -6.392 -2.298 1.00 86.88 101 THR A C 1
ATOM 784 O O . THR A 1 101 ? -3.705 -6.244 -2.312 1.00 86.88 101 THR A O 1
ATOM 787 N N . ILE A 1 102 ? -5.779 -5.536 -2.854 1.00 89.94 102 ILE A N 1
ATOM 788 C CA . ILE A 1 102 ? -5.377 -4.272 -3.471 1.00 89.94 102 ILE A CA 1
ATOM 789 C C . ILE A 1 102 ? -5.493 -3.147 -2.443 1.00 89.94 102 ILE A C 1
ATOM 791 O O . ILE A 1 102 ? -6.499 -3.077 -1.726 1.00 89.94 102 ILE A O 1
ATOM 795 N N . THR A 1 103 ? -4.482 -2.282 -2.375 1.00 90.12 103 THR A N 1
ATOM 796 C CA . THR A 1 103 ? -4.544 -1.045 -1.600 1.00 90.12 103 THR A CA 1
ATOM 797 C C . THR A 1 103 ? -5.645 -0.159 -2.177 1.00 90.12 103 THR A C 1
ATOM 799 O O . THR A 1 103 ? -5.796 0.002 -3.388 1.00 90.12 103 THR A O 1
ATOM 802 N N . ASP A 1 104 ? -6.465 0.401 -1.301 1.00 89.50 104 ASP A N 1
ATOM 803 C CA . ASP A 1 104 ? -7.550 1.294 -1.686 1.00 89.50 104 ASP A CA 1
ATOM 804 C C . ASP A 1 104 ? -7.683 2.342 -0.592 1.00 89.50 104 ASP A C 1
ATOM 806 O O . ASP A 1 104 ? -8.294 2.088 0.448 1.00 89.50 104 ASP A O 1
ATOM 810 N N . ASP A 1 105 ? -7.092 3.511 -0.836 1.00 86.62 105 ASP A N 1
ATOM 811 C CA . ASP A 1 105 ? -7.038 4.613 0.124 1.00 86.62 105 ASP A CA 1
ATOM 812 C C . ASP A 1 105 ? -8.437 5.016 0.598 1.00 86.62 105 ASP A C 1
ATOM 814 O O . ASP A 1 105 ? -8.660 5.229 1.785 1.00 86.62 105 ASP A O 1
ATOM 818 N N . ARG A 1 106 ? -9.432 5.036 -0.300 1.00 87.69 106 ARG A N 1
ATOM 819 C CA . ARG A 1 106 ? -10.809 5.408 0.063 1.00 87.69 106 ARG A CA 1
ATOM 820 C C . ARG A 1 106 ? -11.443 4.368 0.967 1.00 87.69 106 ARG A C 1
ATOM 822 O O . ARG A 1 106 ? -12.174 4.701 1.904 1.00 87.69 106 ARG A O 1
ATOM 829 N N . LYS A 1 107 ? -11.219 3.089 0.667 1.00 88.62 107 LYS A N 1
ATOM 830 C CA . LYS A 1 107 ? -11.702 1.998 1.512 1.00 88.62 107 LYS A CA 1
ATOM 831 C C . LYS A 1 107 ? -10.984 2.007 2.856 1.00 88.62 107 LYS A C 1
ATOM 833 O O . LYS A 1 107 ? -11.656 1.833 3.870 1.00 88.62 107 LYS A O 1
ATOM 838 N N . GLN A 1 108 ? -9.674 2.237 2.869 1.00 89.19 108 GLN A N 1
ATOM 839 C CA . GLN A 1 108 ? -8.877 2.354 4.081 1.00 89.19 108 GLN A CA 1
ATOM 840 C C . GLN A 1 108 ? -9.389 3.501 4.960 1.00 89.19 108 GLN A C 1
ATOM 842 O O . GLN A 1 108 ? -9.772 3.244 6.097 1.00 89.19 108 GLN A O 1
ATOM 847 N N . GLU A 1 109 ? -9.527 4.715 4.421 1.00 91.31 109 GLU A N 1
ATOM 848 C CA . GLU A 1 109 ? -10.081 5.876 5.132 1.00 91.31 109 GLU A CA 1
ATOM 849 C C . GLU A 1 109 ? -11.467 5.577 5.715 1.00 91.31 109 GLU A C 1
ATOM 851 O O . GLU A 1 109 ? -11.765 5.911 6.864 1.00 91.31 109 GLU A O 1
ATOM 856 N N . ARG A 1 110 ? -12.334 4.901 4.949 1.00 92.44 110 ARG A N 1
ATOM 857 C CA . ARG A 1 110 ? -13.667 4.520 5.431 1.00 92.44 110 ARG A CA 1
ATOM 858 C C . ARG A 1 110 ? -13.59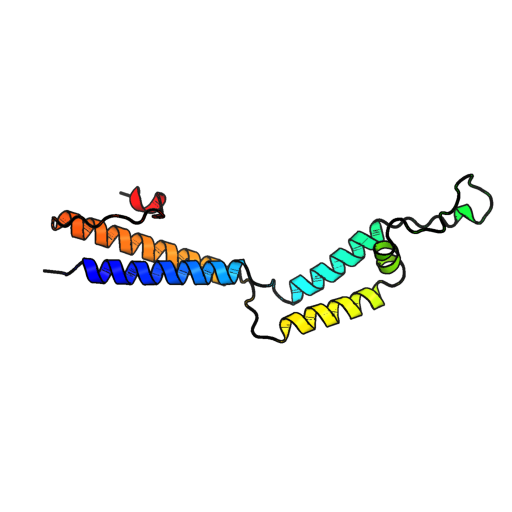5 3.557 6.615 1.00 92.44 110 ARG A C 1
ATOM 860 O O . ARG A 1 110 ? -14.395 3.675 7.542 1.00 92.44 110 ARG A O 1
ATOM 867 N N . LEU A 1 111 ? -12.688 2.584 6.576 1.00 91.94 111 LEU A N 1
ATOM 868 C CA . LEU A 1 111 ? -12.503 1.628 7.668 1.00 91.94 111 LEU A CA 1
ATOM 869 C C . LEU A 1 111 ? -11.867 2.305 8.888 1.00 91.94 111 LEU A C 1
ATOM 871 O O . LEU A 1 111 ? -1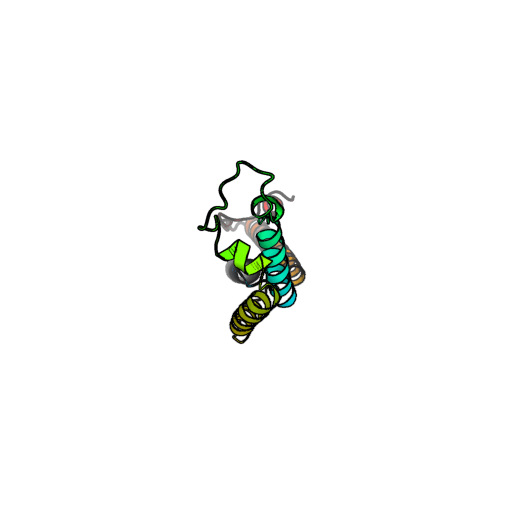2.302 2.049 10.004 1.00 91.94 111 LEU A O 1
ATOM 875 N N . GLU A 1 112 ? -10.922 3.224 8.696 1.00 93.00 112 GLU A N 1
ATOM 876 C CA . GLU A 1 112 ? -10.330 4.025 9.775 1.00 93.00 112 GLU A CA 1
ATOM 877 C C . GLU A 1 112 ? -11.376 4.915 10.467 1.00 93.00 112 GLU A C 1
ATOM 879 O O . GLU A 1 112 ? -11.412 5.002 11.694 1.00 93.00 112 GLU A O 1
ATOM 884 N N . GLN A 1 113 ? -12.302 5.513 9.710 1.00 94.00 113 GLN A N 1
ATOM 885 C CA . GLN A 1 113 ? -13.433 6.252 10.283 1.00 94.00 113 GLN A CA 1
ATOM 886 C C . GLN A 1 113 ? -14.373 5.344 11.088 1.00 94.00 113 GLN A C 1
ATOM 888 O O . GLN A 1 113 ? -14.845 5.732 12.158 1.00 94.00 113 GLN A O 1
ATOM 893 N N . GLN A 1 114 ? -14.641 4.130 10.598 1.00 93.69 114 GLN A N 1
ATOM 894 C CA . GLN A 1 114 ? -15.438 3.140 11.329 1.00 93.69 114 GLN A CA 1
ATOM 895 C C . GLN A 1 114 ? -14.735 2.674 12.608 1.00 93.69 114 GLN A C 1
ATOM 897 O O . GLN A 1 114 ? -15.392 2.501 13.633 1.00 93.69 114 GLN A O 1
ATOM 902 N N . LEU A 1 115 ? -13.411 2.514 12.565 1.00 94.19 115 LEU A N 1
ATOM 903 C CA . LEU A 1 115 ? -12.592 2.172 13.722 1.00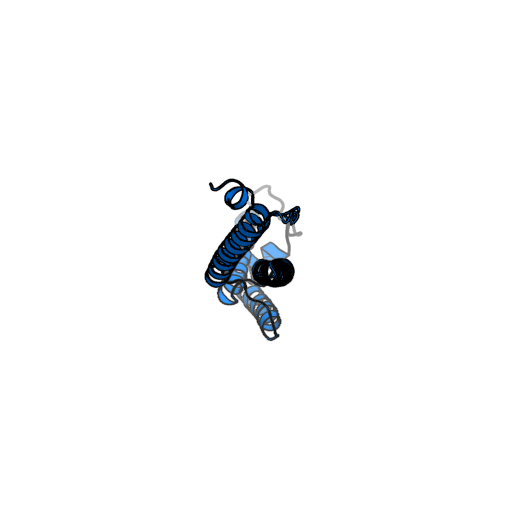 94.19 115 LEU A CA 1
ATOM 904 C C . LEU A 1 115 ? -12.710 3.254 14.791 1.00 94.19 115 LEU A C 1
ATOM 906 O O . LEU A 1 115 ? -13.035 2.942 15.934 1.00 94.19 115 LEU A O 1
ATOM 910 N N . LEU A 1 116 ? -12.556 4.520 14.399 1.00 93.88 116 LEU A N 1
ATOM 911 C CA . LEU A 1 116 ? -12.694 5.658 15.302 1.00 93.88 116 LEU A CA 1
ATOM 912 C C . LEU A 1 116 ? -14.073 5.695 15.980 1.00 93.88 116 LEU A C 1
ATOM 914 O O . LEU A 1 116 ? -14.178 5.979 17.173 1.00 93.88 116 LEU A O 1
ATOM 918 N N . GLU A 1 117 ? -15.138 5.391 15.239 1.00 94.12 117 GLU A N 1
ATOM 919 C CA . GLU A 1 117 ? -16.493 5.362 15.792 1.00 94.12 117 GLU A CA 1
ATOM 920 C C . GLU A 1 117 ? -16.694 4.212 16.789 1.00 94.12 117 GLU A C 1
ATOM 922 O O . GLU A 1 117 ? -17.281 4.408 17.854 1.00 94.12 117 GLU A O 1
ATOM 927 N N . LEU A 1 118 ? -16.156 3.024 16.500 1.00 93.62 118 LEU A N 1
ATOM 928 C CA . LEU A 1 118 ? -16.200 1.900 17.438 1.00 93.62 118 LEU A CA 1
ATOM 929 C C . LEU A 1 118 ? -15.402 2.190 18.713 1.00 93.62 118 LEU A C 1
ATOM 931 O O . LEU A 1 118 ? -15.842 1.825 19.802 1.00 93.62 118 LEU A O 1
ATOM 935 N N . GLU A 1 119 ? -14.262 2.870 18.609 1.00 93.50 119 GLU A N 1
ATOM 936 C CA . GLU A 1 119 ? -13.485 3.284 19.778 1.00 93.50 119 GLU A CA 1
ATOM 937 C C . GLU A 1 119 ? -14.238 4.312 20.642 1.00 93.50 119 GLU A C 1
ATOM 939 O O . GLU A 1 119 ? -14.226 4.209 21.871 1.00 93.50 119 GLU A O 1
ATOM 944 N N . ARG A 1 120 ? -14.973 5.256 20.031 1.00 93.81 120 ARG A N 1
ATOM 945 C CA . ARG A 1 120 ? -15.883 6.158 20.766 1.00 93.81 120 ARG A CA 1
ATOM 946 C C . ARG A 1 120 ? -17.000 5.389 21.458 1.00 93.81 120 ARG A C 1
ATOM 948 O O . ARG A 1 120 ? -17.322 5.671 22.613 1.00 93.81 120 ARG A O 1
ATOM 955 N N . GLN A 1 121 ? -17.576 4.403 20.773 1.00 93.19 121 GLN A N 1
ATOM 956 C CA . GLN A 1 121 ? -18.604 3.542 21.344 1.00 93.19 121 GLN A CA 1
ATOM 957 C C . GLN A 1 121 ? -18.064 2.725 22.528 1.00 93.19 121 GLN A C 1
ATOM 959 O O . GLN A 1 121 ? -18.762 2.583 23.535 1.00 93.19 121 GLN A O 1
ATOM 964 N N . GLU A 1 122 ? -16.835 2.207 22.440 1.00 94.25 122 GLU A N 1
ATOM 965 C CA . GLU A 1 122 ? -16.172 1.529 23.556 1.00 94.25 122 GLU A CA 1
ATOM 966 C C . GLU A 1 122 ? -16.046 2.463 24.765 1.00 94.25 122 GLU A C 1
ATOM 968 O O . GLU A 1 122 ? -16.475 2.099 25.861 1.00 94.25 122 GLU A O 1
ATOM 973 N N . GLU A 1 123 ? -15.499 3.665 24.574 1.00 93.44 123 GLU A N 1
ATOM 974 C CA . GLU A 1 123 ? -15.286 4.614 25.670 1.00 93.44 123 GLU A CA 1
ATOM 975 C C . GLU A 1 123 ? -16.613 5.054 26.303 1.00 93.44 123 GLU A C 1
ATOM 977 O O . GLU A 1 123 ? -16.722 5.074 27.529 1.00 93.44 123 GLU A O 1
ATOM 982 N N . SER A 1 124 ? -17.658 5.307 25.507 1.00 91.75 124 SER A N 1
ATOM 983 C CA . SER A 1 124 ? -19.002 5.597 26.028 1.00 91.75 124 SER A CA 1
ATOM 984 C C . SER A 1 124 ? -19.531 4.458 26.909 1.00 91.75 124 SER A C 1
ATOM 986 O O . SER A 1 124 ? -20.004 4.708 28.017 1.00 91.75 124 SER A O 1
ATOM 988 N N . LEU A 1 125 ? -19.379 3.199 26.482 1.00 91.88 125 LEU A N 1
ATOM 989 C CA . LEU A 1 125 ? -19.798 2.040 27.277 1.00 91.88 125 LEU A CA 1
ATOM 990 C C . LEU A 1 125 ? -18.981 1.876 28.568 1.00 91.88 125 LEU A C 1
ATOM 992 O O . LEU A 1 125 ? -19.533 1.447 29.585 1.00 91.88 125 LEU A O 1
ATOM 996 N N . ILE A 1 126 ? -17.683 2.191 28.540 1.00 91.31 126 ILE A N 1
ATOM 997 C CA . ILE A 1 126 ? -16.811 2.159 29.722 1.00 91.31 126 ILE A CA 1
ATOM 998 C C . ILE A 1 126 ? -17.216 3.255 30.716 1.00 91.31 126 ILE A C 1
ATOM 1000 O O . ILE A 1 126 ? -17.306 2.978 31.914 1.00 91.31 126 ILE A O 1
ATOM 1004 N N . ARG A 1 127 ? -17.519 4.470 30.241 1.00 90.94 127 ARG A N 1
ATOM 1005 C CA . ARG A 1 127 ? -18.005 5.580 31.081 1.00 90.94 127 ARG A CA 1
ATOM 1006 C C . ARG A 1 127 ? -19.360 5.268 31.711 1.00 90.94 127 ARG A C 1
ATOM 1008 O O . ARG A 1 127 ? -19.516 5.445 32.918 1.00 90.94 127 ARG A O 1
ATOM 1015 N N . ASP A 1 128 ? -20.299 4.723 30.941 1.00 90.81 128 ASP A N 1
ATOM 1016 C CA . ASP A 1 128 ? -21.603 4.284 31.451 1.00 90.81 128 ASP A CA 1
ATOM 1017 C C . ASP A 1 128 ? -21.454 3.203 32.529 1.00 90.81 128 ASP A C 1
ATOM 1019 O O . ASP A 1 128 ? -22.113 3.242 33.571 1.00 90.81 128 ASP A O 1
ATOM 1023 N N . ALA A 1 129 ? -20.554 2.239 32.306 1.00 89.81 129 ALA A N 1
ATOM 1024 C CA . ALA A 1 129 ? -20.256 1.206 33.288 1.00 89.81 129 ALA A CA 1
ATOM 1025 C C . ALA A 1 129 ? -19.664 1.802 34.574 1.00 89.81 129 ALA A C 1
ATOM 1027 O O . ALA A 1 129 ? -20.086 1.409 35.665 1.00 89.81 129 ALA A O 1
ATOM 1028 N N . ALA A 1 130 ? -18.756 2.776 34.456 1.00 90.31 130 ALA A N 1
ATOM 1029 C CA . ALA A 1 130 ? -18.174 3.481 35.593 1.00 90.31 130 ALA A CA 1
ATOM 1030 C C . ALA A 1 130 ? -19.230 4.264 36.389 1.00 90.31 130 ALA A C 1
ATOM 1032 O O . ALA A 1 130 ? -19.252 4.174 37.617 1.00 90.31 130 ALA A O 1
ATOM 1033 N N . ALA A 1 131 ? -20.160 4.947 35.711 1.00 89.81 131 ALA A N 1
ATOM 1034 C CA . ALA A 1 131 ? -21.294 5.627 36.345 1.00 89.81 131 ALA A CA 1
ATOM 1035 C C . ALA A 1 131 ? -22.231 4.648 37.080 1.00 89.81 131 ALA A C 1
ATOM 1037 O O . ALA A 1 131 ? -22.791 4.978 38.124 1.00 89.81 131 ALA A O 1
ATOM 1038 N N . ALA A 1 132 ? -22.348 3.414 36.582 1.00 88.88 132 ALA A N 1
ATOM 1039 C CA . ALA A 1 132 ? -23.053 2.317 37.245 1.00 88.88 132 ALA A CA 1
ATOM 1040 C C . ALA A 1 132 ? -22.222 1.605 38.340 1.00 88.88 132 ALA A C 1
ATOM 1042 O O . ALA A 1 132 ? -22.649 0.569 38.855 1.00 88.88 132 ALA A O 1
ATOM 1043 N N . GLY A 1 133 ? -21.037 2.123 38.690 1.00 89.62 133 GLY A N 1
ATOM 1044 C CA . GLY A 1 133 ? -20.157 1.583 39.731 1.00 89.62 133 GLY A CA 1
ATOM 1045 C C . GLY A 1 133 ? -19.317 0.371 39.309 1.00 89.62 133 GLY A C 1
ATOM 1046 O O . GLY A 1 133 ? -18.714 -0.281 40.161 1.00 89.62 133 GLY A O 1
ATOM 1047 N N . LYS A 1 134 ? -19.262 0.040 38.013 1.00 89.69 134 LYS A N 1
ATOM 1048 C CA . LYS A 1 134 ? -18.432 -1.045 37.466 1.00 89.69 134 LYS A CA 1
ATOM 1049 C C . LYS A 1 134 ? -17.144 -0.483 36.870 1.00 89.69 134 LYS A C 1
ATOM 1051 O O . LYS A 1 134 ? -17.181 0.374 35.998 1.00 89.69 134 LYS A O 1
ATOM 1056 N N . ASN A 1 135 ? -16.001 -1.028 37.274 1.00 89.44 135 ASN A N 1
ATOM 1057 C CA . ASN A 1 135 ? -14.714 -0.672 36.683 1.00 89.44 135 ASN A CA 1
ATOM 1058 C C . ASN A 1 135 ? -14.372 -1.635 35.534 1.00 89.44 135 ASN A C 1
ATOM 1060 O O . ASN A 1 135 ? -14.106 -2.813 35.775 1.00 89.44 135 ASN A O 1
ATOM 1064 N N . ILE A 1 136 ? -14.399 -1.142 34.293 1.00 89.31 136 ILE A N 1
ATOM 1065 C CA . ILE A 1 136 ? -13.938 -1.876 33.110 1.00 89.31 136 ILE A CA 1
ATOM 1066 C C . ILE A 1 136 ? -12.588 -1.276 32.691 1.00 89.31 136 ILE A C 1
ATOM 1068 O O . ILE A 1 136 ? -12.535 -0.087 32.374 1.00 89.31 136 ILE A O 1
ATOM 1072 N N . PRO A 1 137 ? -11.495 -2.060 32.669 1.00 89.94 137 PRO A N 1
ATOM 1073 C CA . PRO A 1 137 ? -10.189 -1.543 32.285 1.00 89.94 137 PRO A CA 1
ATOM 1074 C C . PRO A 1 137 ? -10.186 -1.171 30.802 1.00 89.94 137 PRO A C 1
ATOM 1076 O O . PRO A 1 137 ? -10.697 -1.929 29.975 1.00 89.94 137 PRO A O 1
ATOM 1079 N N . ARG A 1 138 ? -9.583 -0.029 30.463 1.00 91.19 138 ARG A N 1
ATOM 1080 C CA . ARG A 1 138 ? -9.327 0.385 29.074 1.00 91.19 138 ARG A CA 1
ATOM 1081 C C . ARG A 1 138 ? -8.276 -0.516 28.426 1.00 91.19 138 ARG A C 1
ATOM 1083 O O . ARG A 1 138 ? -7.477 -1.139 29.126 1.00 91.19 138 ARG A O 1
ATOM 1090 N N . ARG A 1 139 ? -8.280 -0.591 27.094 1.00 90.81 139 ARG A N 1
ATOM 1091 C CA . ARG A 1 139 ? -7.217 -1.282 26.353 1.00 90.81 139 ARG A CA 1
ATOM 1092 C C . ARG A 1 139 ? -5.903 -0.498 26.446 1.00 90.81 139 ARG A C 1
ATOM 1094 O O . ARG A 1 139 ? -5.922 0.716 26.637 1.00 90.81 139 ARG A O 1
ATOM 1101 N N . ALA A 1 140 ? -4.773 -1.186 26.297 1.00 88.00 140 ALA A N 1
ATOM 1102 C CA . ALA A 1 140 ? -3.449 -0.555 26.334 1.00 88.00 140 ALA A CA 1
ATOM 1103 C C . ALA A 1 140 ? -3.174 0.331 25.105 1.00 88.00 140 ALA A C 1
ATOM 1105 O O . ALA A 1 140 ? -2.408 1.283 25.190 1.00 88.00 140 ALA A O 1
ATOM 1106 N N . ASP A 1 141 ? -3.817 0.018 23.985 1.00 87.56 141 ASP A N 1
ATOM 1107 C CA . ASP A 1 141 ? -3.730 0.698 22.695 1.00 87.56 141 ASP A CA 1
ATOM 1108 C C . ASP A 1 141 ? -4.883 1.693 22.467 1.00 87.56 141 ASP A C 1
ATOM 1110 O O . ASP A 1 141 ? -5.100 2.134 21.342 1.00 87.56 141 ASP A O 1
ATOM 1114 N N . ALA A 1 142 ? -5.656 2.026 23.508 1.00 86.38 142 ALA A N 1
ATOM 1115 C CA . ALA A 1 142 ? -6.799 2.922 23.377 1.00 86.38 142 ALA A CA 1
ATOM 1116 C C . ALA A 1 142 ? -6.368 4.302 22.860 1.00 86.38 142 ALA A C 1
ATOM 1118 O O . ALA A 1 142 ? -5.423 4.909 23.372 1.00 86.38 142 ALA A O 1
ATOM 1119 N N . ASN A 1 143 ? -7.103 4.818 21.878 1.00 87.25 143 ASN A N 1
ATOM 1120 C CA . ASN A 1 143 ? -6.804 6.098 21.260 1.00 87.25 143 ASN A CA 1
ATOM 1121 C C . ASN A 1 143 ? -6.906 7.253 22.281 1.00 87.25 143 ASN A C 1
ATOM 1123 O O . ASN A 1 143 ? -7.998 7.524 22.799 1.00 87.25 143 ASN A O 1
ATOM 1127 N N . PRO A 1 144 ? -5.800 7.971 22.564 1.00 86.00 144 PRO A N 1
ATOM 1128 C CA . PRO A 1 144 ? -5.785 9.021 23.578 1.00 86.00 144 PRO A CA 1
ATOM 1129 C C . PRO A 1 144 ? -6.723 10.182 23.237 1.00 86.00 144 PRO A C 1
ATOM 1131 O O . PRO A 1 144 ? -7.266 10.812 24.137 1.00 86.00 144 PRO A O 1
ATOM 1134 N N . ALA A 1 145 ? -6.971 10.449 21.951 1.00 87.12 145 ALA A N 1
ATOM 1135 C CA . ALA A 1 145 ? -7.887 11.510 21.542 1.00 87.12 145 ALA A CA 1
ATOM 1136 C C . ALA A 1 145 ? -9.341 11.231 21.959 1.00 87.12 145 ALA A C 1
ATOM 1138 O O . ALA A 1 145 ? -10.112 12.166 22.139 1.00 87.12 145 ALA A O 1
ATOM 1139 N N . ILE A 1 146 ? -9.717 9.959 22.119 1.00 86.25 146 ILE A N 1
ATOM 1140 C CA . ILE A 1 146 ? -11.070 9.550 22.514 1.00 86.25 146 ILE A CA 1
ATOM 1141 C C . ILE A 1 146 ? -11.182 9.465 24.033 1.00 86.25 146 ILE A C 1
ATOM 1143 O O . ILE A 1 146 ? -12.171 9.912 24.607 1.00 86.25 146 ILE A O 1
ATOM 1147 N N . THR A 1 147 ? -10.162 8.930 24.704 1.00 83.12 147 THR A N 1
ATOM 1148 C CA . THR A 1 147 ? -10.181 8.796 26.167 1.00 83.12 147 THR A CA 1
ATOM 1149 C C . THR A 1 147 ? -10.129 10.149 26.878 1.00 83.12 147 THR A C 1
ATOM 1151 O O . THR A 1 147 ? -10.690 10.269 27.966 1.00 83.12 147 THR A O 1
ATOM 1154 N N . LEU A 1 148 ? -9.508 11.158 26.254 1.00 81.00 148 LEU A N 1
ATOM 1155 C CA . LEU A 1 148 ? -9.386 12.530 26.762 1.00 81.00 148 LEU A CA 1
ATOM 1156 C C . LEU A 1 148 ? -10.487 13.486 26.270 1.00 81.00 148 LEU A C 1
ATOM 1158 O O . LEU A 1 148 ? -10.507 14.636 26.697 1.00 81.00 148 LEU A O 1
ATOM 1162 N N . ALA A 1 149 ? -11.364 13.058 25.357 1.00 67.44 149 ALA A N 1
ATOM 1163 C CA . ALA A 1 149 ? -12.477 13.887 24.898 1.00 67.44 149 ALA A CA 1
ATOM 1164 C C . ALA A 1 149 ? -13.595 13.872 25.950 1.00 67.44 149 ALA A C 1
ATOM 1166 O O . ALA A 1 149 ? -14.238 12.838 26.135 1.00 67.44 149 ALA A O 1
ATOM 1167 N N . ASP A 1 150 ? -13.786 14.985 26.658 1.00 54.06 150 ASP A N 1
ATOM 1168 C CA . ASP A 1 150 ? -14.801 15.150 27.713 1.00 54.06 150 ASP A CA 1
ATOM 1169 C C . ASP A 1 150 ? -16.238 14.964 27.195 1.00 54.06 150 ASP A C 1
ATOM 1171 O O . ASP A 1 150 ? -16.670 15.734 26.305 1.00 54.06 150 ASP A O 1
#

Radius of gyration: 28.15 Å; chains: 1; bounding box: 71×30×74 Å